Protein AF-A0A915J7A9-F1 (afdb_monomer_lite)

Foldseek 3Di:
DVVVVVPDPDPPCALCNLVPPVLVVLVVVLPDPPDDPVRNVVSVVVNVVSVVRNVVVVVVVVVVVVVVVVVVVVD

Secondary structure (DSSP, 8-state):
-HHHHTSSS-----HHHIIIIIHHHHHHHTT-TT--HHHHHHHHHHHHHHHHHHHHHHHHHHHHHHHHHTTTTT-

Radius of gyration: 17.43 Å; chains: 1; bounding box: 45×35×42 Å

pLDDT: mean 81.12, std 19.0, range [42.66, 97.12]

Structure (mmCIF, N/CA/C/O backbone):
data_AF-A0A915J7A9-F1
#
_entry.id   AF-A0A915J7A9-F1
#
loop_
_atom_site.group_PDB
_atom_site.id
_atom_site.type_symbol
_atom_site.label_atom_id
_atom_site.label_alt_id
_atom_site.label_comp_id
_atom_site.label_asym_id
_atom_site.label_entity_id
_atom_site.label_seq_id
_atom_site.pdbx_PDB_ins_code
_atom_site.Cartn_x
_atom_site.Cartn_y
_atom_site.Cartn_z
_atom_site.occupancy
_atom_site.B_iso_or_equiv
_atom_site.auth_seq_id
_atom_site.auth_comp_id
_atom_site.auth_asym_id
_atom_site.auth_atom_id
_atom_site.pdbx_PDB_model_num
ATOM 1 N N . ILE A 1 1 ? 13.304 -14.586 1.249 1.00 52.19 1 ILE A N 1
ATOM 2 C CA . ILE A 1 1 ? 12.778 -14.389 2.624 1.00 52.19 1 ILE A CA 1
ATOM 3 C C . ILE A 1 1 ? 11.365 -13.784 2.599 1.00 52.19 1 ILE A C 1
ATOM 5 O O . ILE A 1 1 ? 10.461 -14.426 3.113 1.00 52.19 1 ILE A O 1
ATOM 9 N N . PHE A 1 2 ? 11.098 -12.684 1.877 1.00 48.31 2 PHE A N 1
ATOM 10 C CA . PHE A 1 2 ? 9.733 -12.121 1.744 1.00 48.31 2 PHE A CA 1
ATOM 11 C C . PHE A 1 2 ? 8.667 -13.044 1.119 1.00 48.31 2 PHE A C 1
ATOM 13 O O . PHE A 1 2 ? 7.501 -12.958 1.484 1.00 48.31 2 PHE A O 1
ATOM 20 N N . LYS A 1 3 ? 9.049 -13.982 0.239 1.00 45.88 3 LYS A N 1
ATOM 21 C CA . LYS A 1 3 ? 8.113 -14.974 -0.330 1.00 45.88 3 LYS A CA 1
ATOM 22 C C . LYS A 1 3 ? 7.568 -15.987 0.688 1.00 45.88 3 LYS A C 1
ATOM 24 O O . LYS A 1 3 ? 6.536 -16.587 0.425 1.00 45.88 3 LYS A O 1
ATOM 29 N N . ILE A 1 4 ? 8.244 -16.182 1.824 1.00 46.47 4 ILE A N 1
ATOM 30 C CA . ILE A 1 4 ? 7.837 -17.162 2.846 1.00 46.47 4 ILE A CA 1
ATOM 31 C C . ILE A 1 4 ? 6.975 -16.495 3.928 1.00 46.47 4 ILE A C 1
ATOM 33 O O . ILE A 1 4 ? 6.044 -17.116 4.429 1.00 46.47 4 ILE A O 1
ATOM 37 N N . CYS A 1 5 ? 7.179 -15.204 4.206 1.00 48.03 5 CYS A N 1
ATOM 38 C CA . CYS A 1 5 ? 6.368 -14.480 5.192 1.00 48.03 5 CYS A CA 1
ATOM 39 C C . CYS A 1 5 ? 4.930 -14.184 4.731 1.00 48.03 5 CYS A C 1
ATOM 41 O O . CYS A 1 5 ? 4.095 -13.835 5.557 1.00 48.03 5 CYS A O 1
ATOM 43 N N . PHE A 1 6 ? 4.620 -14.329 3.438 1.00 49.44 6 PHE A N 1
ATOM 44 C CA . PHE A 1 6 ? 3.278 -14.052 2.908 1.00 49.44 6 PHE A CA 1
ATOM 45 C C . PHE A 1 6 ? 2.339 -15.275 2.931 1.00 49.44 6 PHE A C 1
ATOM 47 O O . PHE A 1 6 ? 1.145 -15.137 2.684 1.00 49.44 6 PHE A O 1
ATOM 54 N N . ALA A 1 7 ? 2.860 -16.474 3.227 1.00 43.16 7 ALA A N 1
ATOM 55 C CA . ALA A 1 7 ? 2.100 -17.727 3.163 1.00 43.16 7 ALA A CA 1
ATOM 56 C C . ALA A 1 7 ? 1.569 -18.225 4.522 1.00 43.16 7 ALA A C 1
ATOM 58 O O . ALA A 1 7 ? 0.742 -19.136 4.558 1.00 43.16 7 ALA A O 1
ATOM 59 N N . SER A 1 8 ? 1.982 -17.633 5.646 1.00 42.66 8 SER A N 1
ATOM 60 C CA . SER A 1 8 ? 1.404 -17.933 6.958 1.00 42.66 8 SER A CA 1
ATOM 61 C C . SER A 1 8 ? 0.334 -16.899 7.307 1.00 42.66 8 SER A C 1
ATOM 63 O O . SER A 1 8 ? 0.638 -15.721 7.491 1.00 42.66 8 SER A O 1
ATOM 65 N N . LYS A 1 9 ? -0.923 -17.347 7.411 1.00 44.53 9 LYS A N 1
ATOM 66 C CA . LYS A 1 9 ? -2.042 -16.604 8.016 1.00 44.53 9 LYS A CA 1
ATOM 67 C C . LYS A 1 9 ? -1.567 -15.767 9.220 1.00 44.53 9 LYS A C 1
ATOM 69 O O . LYS A 1 9 ? -0.945 -16.321 10.120 1.00 44.53 9 LYS A O 1
ATOM 74 N N . LYS A 1 10 ? -1.979 -14.490 9.250 1.00 44.41 10 LYS A N 1
ATOM 75 C CA . LYS A 1 10 ? -1.783 -13.473 10.308 1.00 44.41 10 LYS A CA 1
ATOM 76 C C . LYS A 1 10 ? -0.442 -12.724 10.331 1.00 44.41 10 LYS A C 1
ATOM 78 O O . LYS A 1 10 ? 0.184 -12.593 11.376 1.00 44.41 10 LYS A O 1
ATOM 83 N N . LEU A 1 11 ? -0.089 -12.064 9.231 1.00 50.28 11 LEU A N 1
ATOM 84 C CA . LEU A 1 11 ? 0.263 -10.652 9.396 1.00 50.28 11 LEU A CA 1
ATOM 85 C C . LEU A 1 11 ? -1.046 -9.890 9.205 1.00 50.28 11 LEU A C 1
ATOM 87 O O . LEU A 1 11 ? -1.553 -9.801 8.087 1.00 50.28 11 LEU A O 1
ATOM 91 N N . GLU A 1 12 ? -1.660 -9.431 10.292 1.00 59.34 12 GLU A N 1
ATOM 92 C CA . GLU A 1 12 ? -2.735 -8.446 10.191 1.00 59.34 12 GLU A CA 1
ATOM 93 C C . GLU A 1 12 ? -2.092 -7.172 9.639 1.00 59.34 12 GLU A C 1
ATOM 95 O O . GLU A 1 12 ? -1.565 -6.345 10.376 1.00 59.34 12 GLU A O 1
ATOM 100 N N . LEU A 1 13 ? -2.022 -7.073 8.308 1.00 73.88 13 LEU A N 1
ATOM 101 C CA . LEU A 1 13 ? -1.605 -5.867 7.607 1.00 73.88 13 LEU A CA 1
ATOM 102 C C . LEU A 1 13 ? -2.675 -4.808 7.869 1.00 73.88 13 LEU A C 1
ATOM 104 O O . LEU A 1 13 ? -3.627 -4.676 7.096 1.00 73.88 13 LEU A O 1
ATOM 108 N N . THR A 1 14 ? -2.541 -4.133 9.007 1.00 85.94 14 THR A N 1
ATOM 109 C CA . THR A 1 14 ? -3.359 -2.984 9.385 1.00 85.94 14 THR A CA 1
ATOM 110 C C . THR A 1 14 ? -2.987 -1.783 8.524 1.00 85.94 14 THR A C 1
ATOM 112 O O . THR A 1 14 ? -1.868 -1.705 7.993 1.00 85.94 14 THR A O 1
ATOM 115 N N . LYS A 1 15 ? -3.882 -0.794 8.439 1.00 89.56 15 LYS A N 1
ATOM 116 C CA . LYS A 1 15 ? -3.584 0.498 7.808 1.00 89.56 15 LYS A CA 1
ATOM 117 C C . LYS A 1 15 ? -2.281 1.139 8.291 1.00 89.56 15 LYS A C 1
ATOM 119 O O . LYS A 1 15 ? -1.585 1.750 7.488 1.00 89.56 15 LYS A O 1
ATOM 124 N N . GLU A 1 16 ? -1.906 0.994 9.564 1.00 91.38 16 GLU A N 1
ATOM 125 C CA . GLU A 1 16 ? -0.660 1.557 10.096 1.00 91.38 16 GLU A CA 1
ATOM 126 C C . GLU A 1 16 ? 0.566 0.870 9.493 1.00 91.38 16 GLU A C 1
ATOM 128 O O . GLU A 1 16 ? 1.510 1.553 9.096 1.00 91.38 16 GLU A O 1
ATOM 133 N N . THR A 1 17 ? 0.546 -0.461 9.383 1.00 90.25 17 THR A N 1
ATOM 134 C CA . THR A 1 17 ? 1.648 -1.224 8.779 1.00 90.25 17 THR A CA 1
ATOM 135 C C . THR A 1 17 ? 1.771 -0.914 7.288 1.00 90.25 17 THR A C 1
ATOM 137 O O . THR A 1 17 ? 2.872 -0.661 6.788 1.00 90.25 17 THR A O 1
ATOM 140 N N . CYS A 1 18 ? 0.633 -0.853 6.590 1.00 91.12 18 CYS A N 1
ATOM 141 C CA . CYS A 1 18 ? 0.580 -0.478 5.182 1.00 91.12 18 CYS A CA 1
ATOM 142 C C . CYS A 1 18 ? 1.123 0.938 4.947 1.00 91.12 18 CYS A C 1
ATOM 144 O O . CYS A 1 18 ? 1.987 1.114 4.092 1.00 91.12 18 CYS A O 1
ATOM 146 N N . ALA A 1 19 ? 0.669 1.929 5.720 1.00 92.75 19 ALA A N 1
ATOM 147 C CA . ALA A 1 19 ? 1.051 3.328 5.542 1.00 92.75 19 ALA A CA 1
ATOM 148 C C . ALA A 1 19 ? 2.499 3.626 5.960 1.00 92.75 19 ALA A C 1
ATOM 150 O O . ALA A 1 19 ? 3.173 4.405 5.290 1.00 92.75 19 ALA A O 1
ATOM 151 N N . LYS A 1 20 ? 2.991 3.026 7.054 1.00 91.75 20 LYS A N 1
ATOM 152 C CA . LYS A 1 20 ? 4.324 3.339 7.600 1.00 91.75 20 LYS A CA 1
ATOM 153 C C . LYS A 1 20 ? 5.460 2.575 6.934 1.00 91.75 20 LYS A C 1
ATOM 155 O O . LYS A 1 20 ? 6.567 3.098 6.877 1.00 91.75 20 LYS A O 1
ATOM 160 N N . TYR A 1 21 ? 5.209 1.350 6.474 1.00 91.88 21 TYR A N 1
ATOM 161 C CA . TYR A 1 21 ? 6.282 0.459 6.029 1.00 91.88 21 TYR A CA 1
ATOM 162 C C . TYR A 1 21 ? 6.077 -0.029 4.600 1.00 91.88 21 TYR A C 1
ATOM 164 O O . TYR A 1 21 ? 6.961 0.147 3.764 1.00 91.88 21 TYR A O 1
ATOM 172 N N . CYS A 1 22 ? 4.919 -0.621 4.295 1.00 91.94 22 CYS A N 1
ATOM 173 C CA . CYS A 1 22 ? 4.734 -1.299 3.012 1.00 91.94 22 CYS A CA 1
ATOM 174 C C . CYS A 1 22 ? 4.652 -0.321 1.838 1.00 91.94 22 CYS A C 1
ATOM 176 O O . CYS A 1 22 ? 5.391 -0.481 0.874 1.00 91.94 22 CYS A O 1
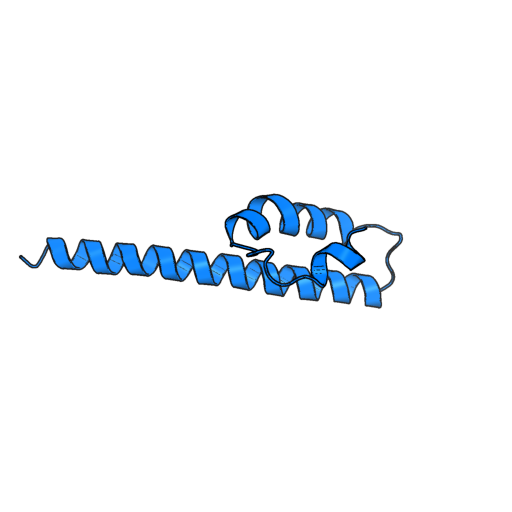ATOM 178 N N . LEU A 1 23 ? 3.787 0.695 1.910 1.00 94.75 23 LEU A N 1
ATOM 179 C CA . LEU A 1 23 ? 3.599 1.656 0.821 1.00 94.75 23 LEU A CA 1
ATOM 180 C C . LEU A 1 23 ? 4.873 2.461 0.518 1.00 94.75 23 LEU A C 1
ATOM 182 O O . LEU A 1 23 ? 5.253 2.481 -0.651 1.00 94.75 23 LEU A O 1
ATOM 186 N N . PRO A 1 24 ? 5.585 3.051 1.505 1.00 95.56 24 PRO A N 1
ATOM 187 C CA . PRO A 1 24 ? 6.840 3.752 1.233 1.00 95.56 24 PRO A CA 1
ATOM 188 C C . PRO A 1 24 ? 7.865 2.856 0.538 1.00 95.56 24 PRO A C 1
ATOM 190 O O . PRO A 1 24 ? 8.442 3.247 -0.472 1.00 95.56 24 PRO A O 1
ATOM 193 N N . PHE A 1 25 ? 8.030 1.620 1.020 1.00 93.94 25 PHE A N 1
ATOM 194 C CA . PHE A 1 25 ? 8.943 0.661 0.409 1.00 93.94 25 PHE A CA 1
ATOM 195 C C . PHE A 1 25 ? 8.527 0.317 -1.026 1.00 93.94 25 PHE A C 1
ATOM 197 O O . PHE A 1 25 ? 9.339 0.419 -1.942 1.00 93.94 25 PHE A O 1
ATOM 204 N N . LEU A 1 26 ? 7.267 -0.060 -1.250 1.00 93.56 26 LEU A N 1
ATOM 205 C CA . LEU A 1 26 ? 6.785 -0.464 -2.571 1.00 93.56 26 LEU A CA 1
ATOM 206 C C . LEU A 1 26 ? 6.882 0.675 -3.593 1.00 93.56 26 LEU A C 1
ATOM 208 O O . LEU A 1 26 ? 7.307 0.425 -4.717 1.00 93.56 26 LEU A O 1
ATOM 212 N N . ILE A 1 27 ? 6.550 1.907 -3.197 1.00 95.06 27 ILE A N 1
ATOM 213 C CA . ILE A 1 27 ? 6.666 3.095 -4.055 1.00 95.06 27 ILE A CA 1
ATOM 214 C C . ILE A 1 27 ? 8.133 3.364 -4.412 1.00 95.06 27 ILE A C 1
ATOM 216 O O . ILE A 1 27 ? 8.439 3.647 -5.567 1.00 95.06 27 ILE A O 1
ATOM 220 N N . SER A 1 28 ? 9.058 3.242 -3.454 1.00 94.75 28 SER A N 1
ATOM 221 C CA . SER A 1 28 ? 10.489 3.404 -3.742 1.00 94.75 28 SER A CA 1
ATOM 222 C C . SER A 1 28 ? 11.033 2.327 -4.683 1.00 94.75 28 SER A C 1
ATOM 224 O O . SER A 1 28 ? 11.879 2.628 -5.516 1.00 94.75 28 SER A O 1
ATOM 226 N N . ASN A 1 29 ? 10.554 1.085 -4.578 1.00 92.25 29 ASN A N 1
ATOM 227 C CA . ASN A 1 29 ? 11.049 -0.023 -5.402 1.00 92.25 29 ASN A CA 1
ATOM 228 C C . ASN A 1 29 ? 10.415 -0.040 -6.803 1.00 92.25 29 ASN A C 1
ATOM 230 O O . ASN A 1 29 ? 11.053 -0.477 -7.756 1.00 92.25 29 ASN A O 1
ATOM 234 N N . CYS A 1 30 ? 9.176 0.439 -6.970 1.00 94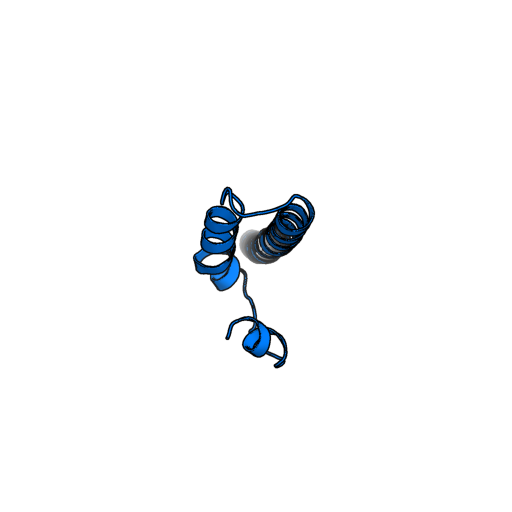.62 30 CYS A N 1
ATOM 235 C CA . CYS A 1 30 ? 8.479 0.362 -8.259 1.00 94.62 30 CYS A CA 1
ATOM 236 C C . CYS A 1 30 ? 9.047 1.298 -9.340 1.00 94.62 30 CYS A C 1
ATOM 238 O O . CYS A 1 30 ? 8.620 1.217 -10.487 1.00 94.62 30 CYS A O 1
ATOM 240 N N . ILE A 1 31 ? 9.984 2.185 -8.993 1.00 94.69 31 ILE A N 1
ATOM 241 C CA . ILE A 1 31 ? 10.655 3.105 -9.926 1.00 94.69 31 ILE A CA 1
ATOM 242 C C . ILE A 1 31 ? 12.056 2.634 -10.341 1.00 94.69 31 ILE A C 1
ATOM 244 O O . ILE A 1 31 ? 12.754 3.349 -11.060 1.00 94.69 31 ILE A O 1
ATOM 248 N N . GLU A 1 32 ? 12.498 1.459 -9.885 1.00 93.69 32 GLU A N 1
ATOM 249 C CA . GLU A 1 32 ? 13.799 0.925 -10.279 1.00 93.69 32 GLU A CA 1
ATOM 250 C C . GLU A 1 32 ? 13.854 0.629 -11.784 1.00 93.69 32 GLU A C 1
ATOM 252 O O . GLU A 1 32 ? 12.979 -0.029 -12.348 1.00 93.69 32 GLU A O 1
ATOM 257 N N . SER A 1 33 ? 14.940 1.052 -12.436 1.00 89.31 33 SER A N 1
ATOM 258 C CA . SER A 1 33 ? 15.177 0.829 -13.871 1.00 89.31 33 SER A CA 1
ATOM 259 C C . SER A 1 33 ? 15.390 -0.644 -14.246 1.00 89.31 33 SER A C 1
ATOM 261 O O . SER A 1 33 ? 15.433 -0.982 -15.426 1.00 89.31 33 SER A O 1
ATOM 263 N N . SER A 1 34 ? 15.522 -1.521 -13.248 1.00 94.31 34 SER A N 1
ATOM 264 C CA . SER A 1 34 ? 15.668 -2.970 -13.391 1.00 94.31 34 SER A CA 1
ATOM 265 C C . SER A 1 34 ? 14.342 -3.688 -13.684 1.00 94.31 34 SER A C 1
ATOM 267 O O . SER A 1 34 ? 14.352 -4.864 -14.058 1.00 94.31 34 SER A O 1
ATOM 269 N N . LEU A 1 35 ? 13.201 -3.009 -13.515 1.00 94.06 35 LEU A N 1
ATOM 270 C CA . LEU A 1 35 ? 11.878 -3.604 -13.668 1.00 94.06 35 LEU A CA 1
ATOM 271 C C . LEU A 1 35 ? 11.432 -3.660 -15.131 1.00 94.06 35 LEU A C 1
ATOM 273 O O . LEU A 1 35 ? 11.535 -2.695 -15.883 1.00 94.06 35 LEU A O 1
ATOM 277 N N . ASN A 1 36 ? 10.836 -4.787 -15.516 1.00 95.75 36 ASN A N 1
ATOM 278 C CA . ASN A 1 36 ? 10.037 -4.874 -16.736 1.00 95.75 36 ASN A CA 1
ATOM 279 C C . ASN A 1 36 ? 8.569 -4.490 -16.472 1.00 95.75 36 ASN A C 1
ATOM 281 O O . ASN A 1 36 ? 8.108 -4.484 -15.329 1.00 95.75 36 ASN A O 1
ATOM 285 N N . GLY A 1 37 ? 7.811 -4.227 -17.541 1.00 95.25 37 GLY A N 1
ATOM 286 C CA . GLY A 1 37 ? 6.419 -3.766 -17.442 1.00 95.25 37 GLY A CA 1
ATOM 287 C C . GLY A 1 37 ? 5.524 -4.665 -16.585 1.00 95.25 37 GLY A C 1
ATOM 288 O O . GLY A 1 37 ? 4.798 -4.176 -15.731 1.00 95.25 37 GLY A O 1
ATOM 289 N N . ARG A 1 38 ? 5.657 -5.993 -16.696 1.00 96.00 38 ARG A N 1
ATOM 290 C CA . ARG A 1 38 ? 4.858 -6.929 -15.888 1.00 96.00 38 ARG A CA 1
ATOM 291 C C . ARG A 1 38 ? 5.184 -6.832 -14.394 1.00 96.00 38 ARG A C 1
ATOM 293 O O . ARG A 1 38 ? 4.291 -6.975 -13.557 1.00 96.00 38 ARG A O 1
ATOM 300 N N . GLN A 1 39 ? 6.454 -6.633 -14.043 1.00 94.00 39 GLN A N 1
ATOM 301 C CA . GLN A 1 39 ? 6.858 -6.442 -12.648 1.00 94.00 39 GLN A CA 1
ATOM 302 C C . GLN A 1 39 ? 6.324 -5.115 -12.111 1.00 94.00 39 GLN A C 1
ATOM 304 O O . GLN A 1 39 ? 5.753 -5.098 -11.022 1.00 94.00 39 GLN A O 1
ATOM 309 N N . PHE A 1 40 ? 6.439 -4.040 -12.893 1.00 95.75 40 PHE A N 1
ATOM 310 C CA . PHE A 1 40 ? 5.864 -2.739 -12.559 1.00 95.75 40 PHE A CA 1
ATOM 311 C C . PHE A 1 40 ? 4.351 -2.825 -12.323 1.00 95.75 40 PHE A C 1
ATOM 313 O O . PHE A 1 40 ? 3.869 -2.401 -11.274 1.00 95.75 40 PHE A O 1
ATOM 320 N N . ASP A 1 41 ? 3.609 -3.458 -13.233 1.00 96.31 41 ASP A N 1
ATOM 321 C CA . ASP A 1 41 ? 2.160 -3.638 -13.103 1.00 96.31 41 ASP A CA 1
ATOM 322 C C . ASP A 1 41 ? 1.796 -4.408 -11.826 1.00 96.31 41 ASP A C 1
ATOM 324 O O . ASP A 1 41 ? 0.834 -4.070 -11.134 1.00 96.31 41 ASP A O 1
ATOM 328 N N . SER A 1 42 ? 2.610 -5.406 -11.465 1.00 93.88 42 SER A N 1
ATOM 329 C CA . SER A 1 42 ? 2.440 -6.173 -10.225 1.00 93.88 42 SER A CA 1
ATOM 330 C C . SER A 1 42 ? 2.649 -5.300 -8.980 1.00 93.88 42 SER A C 1
ATOM 332 O O . SER A 1 42 ? 1.859 -5.381 -8.038 1.00 93.88 42 SER A O 1
ATOM 334 N N . PHE A 1 43 ? 3.671 -4.434 -8.976 1.00 94.44 43 PHE A N 1
ATOM 335 C CA . PHE A 1 43 ? 3.876 -3.450 -7.906 1.00 94.44 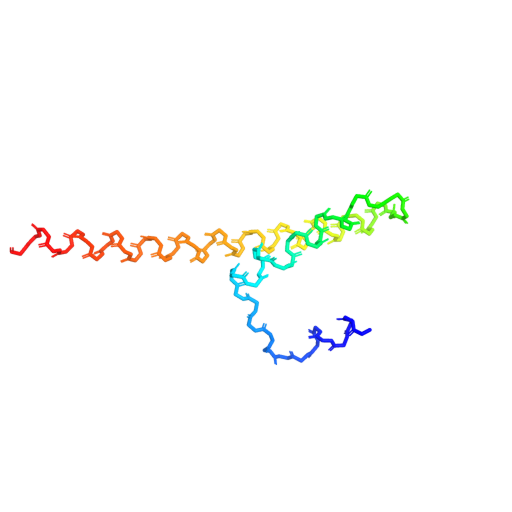43 PHE A CA 1
ATOM 336 C C . PHE A 1 43 ? 2.700 -2.479 -7.812 1.00 94.44 43 PHE A C 1
ATOM 338 O O . PHE A 1 43 ? 2.169 -2.261 -6.723 1.00 94.44 43 PHE A O 1
ATOM 345 N N . MET A 1 44 ? 2.260 -1.929 -8.943 1.00 97.12 44 MET A N 1
ATOM 346 C CA . MET A 1 44 ? 1.178 -0.950 -8.975 1.00 97.12 44 MET A CA 1
ATOM 347 C C . MET A 1 44 ? -0.152 -1.528 -8.504 1.00 97.12 44 MET A C 1
ATOM 349 O O . MET A 1 44 ? -0.880 -0.842 -7.788 1.00 97.12 44 MET A O 1
ATOM 353 N N . SER A 1 45 ? -0.468 -2.775 -8.863 1.00 96.31 45 SER A N 1
ATOM 354 C CA . SER A 1 45 ? -1.651 -3.462 -8.338 1.00 96.31 45 SER A CA 1
ATOM 355 C C . SER A 1 45 ? -1.591 -3.556 -6.813 1.00 96.31 45 SER A C 1
ATOM 357 O O . SER A 1 45 ? -2.523 -3.138 -6.132 1.00 96.31 45 SER A O 1
ATOM 359 N N . LEU A 1 46 ? -0.459 -4.012 -6.267 1.00 93.44 46 LEU A N 1
ATOM 360 C CA . LEU A 1 46 ? -0.290 -4.177 -4.824 1.00 93.44 46 LEU A CA 1
ATOM 361 C C . LEU A 1 46 ? -0.357 -2.845 -4.061 1.00 93.44 46 LEU A C 1
ATOM 363 O O . LEU A 1 46 ? -0.972 -2.769 -2.999 1.00 93.44 46 LEU A O 1
ATOM 367 N N . ILE A 1 47 ? 0.256 -1.788 -4.602 1.00 95.94 47 ILE A N 1
ATOM 368 C CA . ILE A 1 47 ? 0.214 -0.438 -4.024 1.00 95.94 47 ILE A CA 1
ATOM 369 C C . ILE A 1 47 ? -1.231 0.064 -3.954 1.00 95.94 47 ILE A C 1
ATOM 371 O O . ILE A 1 47 ? -1.648 0.571 -2.913 1.00 95.94 47 ILE A O 1
ATOM 375 N N . LYS A 1 48 ? -2.007 -0.099 -5.032 1.00 96.12 48 LYS A N 1
ATOM 376 C CA . LYS A 1 48 ? -3.414 0.324 -5.076 1.00 96.12 48 LYS A CA 1
ATOM 377 C C . LYS A 1 48 ? -4.259 -0.419 -4.045 1.00 96.12 48 LYS A C 1
ATOM 379 O O . LYS A 1 48 ? -5.008 0.225 -3.315 1.00 96.12 48 LYS A O 1
ATOM 384 N N . ASP A 1 49 ? -4.085 -1.733 -3.928 1.00 93.88 49 ASP A N 1
ATOM 385 C CA . ASP A 1 49 ? -4.824 -2.545 -2.957 1.00 93.88 49 ASP A CA 1
ATOM 386 C C . ASP A 1 49 ? -4.510 -2.130 -1.510 1.00 93.88 49 ASP A C 1
ATOM 388 O O . ASP A 1 49 ? -5.411 -1.967 -0.682 1.00 93.88 49 ASP A O 1
ATOM 392 N N . MET A 1 50 ? -3.229 -1.902 -1.197 1.00 94.19 50 MET A N 1
ATOM 393 C CA . MET A 1 50 ? -2.814 -1.441 0.131 1.00 94.19 50 MET A CA 1
ATOM 394 C C . MET A 1 50 ? -3.314 -0.029 0.436 1.00 94.19 50 MET A C 1
ATOM 396 O O . MET A 1 50 ? -3.749 0.235 1.557 1.00 94.19 50 MET A O 1
ATOM 400 N N . LEU A 1 51 ? -3.284 0.873 -0.547 1.00 96.00 51 LEU A N 1
ATOM 401 C CA . LEU A 1 51 ? -3.795 2.229 -0.387 1.00 96.00 51 LEU A CA 1
ATOM 402 C C . LEU A 1 51 ? -5.308 2.226 -0.142 1.00 96.00 51 LEU A C 1
ATOM 404 O O . LEU A 1 51 ? -5.775 2.895 0.777 1.00 96.00 51 LEU A O 1
ATOM 408 N N . HIS A 1 52 ? -6.059 1.419 -0.895 1.00 94.38 52 HIS A N 1
ATOM 409 C CA . HIS A 1 52 ? -7.503 1.277 -0.721 1.00 94.38 52 HIS A CA 1
ATOM 410 C C . HIS A 1 52 ? -7.869 0.749 0.673 1.00 94.38 52 HIS A C 1
ATOM 412 O O . HIS A 1 52 ? -8.819 1.230 1.297 1.00 94.38 52 HIS A O 1
ATOM 418 N N . ARG A 1 53 ? -7.086 -0.198 1.208 1.00 91.81 53 ARG A N 1
ATOM 419 C CA . ARG A 1 53 ? -7.250 -0.670 2.588 1.00 91.81 53 ARG A CA 1
ATOM 420 C C . ARG A 1 53 ? -7.028 0.451 3.600 1.00 91.81 53 ARG A C 1
ATOM 422 O O . ARG A 1 53 ? -7.870 0.645 4.474 1.00 91.81 53 ARG A O 1
ATOM 429 N N . VAL A 1 54 ? -5.918 1.185 3.478 1.00 95.56 54 VAL A N 1
ATOM 430 C CA . VAL A 1 54 ? -5.611 2.318 4.365 1.00 95.56 54 VAL A CA 1
ATOM 431 C C . VAL A 1 54 ? -6.755 3.326 4.344 1.00 95.56 54 VAL A C 1
ATOM 433 O O . VAL A 1 54 ? -7.238 3.717 5.404 1.00 95.56 54 VAL A O 1
ATOM 436 N N . GLU A 1 55 ? -7.220 3.708 3.156 1.00 95.88 55 GLU A N 1
ATOM 437 C CA . GLU A 1 55 ? -8.332 4.641 3.001 1.00 95.88 55 GLU A CA 1
ATOM 438 C C . GLU A 1 55 ? -9.603 4.126 3.690 1.00 95.88 55 GLU A C 1
ATOM 440 O O . GLU A 1 55 ? -10.189 4.832 4.511 1.00 95.88 55 GLU A O 1
ATOM 445 N N . THR A 1 56 ? -10.007 2.888 3.397 1.00 94.25 56 THR A N 1
ATOM 446 C CA . THR A 1 56 ? -11.245 2.290 3.915 1.00 94.25 56 THR A CA 1
ATOM 447 C C . THR A 1 56 ? -11.236 2.208 5.439 1.00 94.25 56 THR A C 1
ATOM 449 O O . THR A 1 56 ? -12.175 2.666 6.091 1.00 94.25 56 THR A O 1
ATOM 452 N N . GLU A 1 57 ? -10.161 1.683 6.030 1.00 93.62 57 GLU A N 1
ATOM 453 C CA . GLU A 1 57 ? -10.073 1.529 7.484 1.00 93.62 57 GLU A CA 1
ATOM 454 C C . GLU A 1 57 ? -9.926 2.874 8.216 1.00 93.62 57 GLU A C 1
ATOM 456 O O . GLU A 1 57 ? -10.310 2.995 9.384 1.00 93.62 57 GLU A O 1
ATOM 461 N N . GLN A 1 58 ? -9.334 3.898 7.587 1.00 94.88 58 GLN A N 1
ATOM 462 C CA . GLN A 1 58 ? -9.325 5.243 8.169 1.00 94.88 58 GLN A CA 1
ATOM 463 C C . GLN A 1 58 ? -10.698 5.902 8.070 1.00 94.88 58 GLN A C 1
ATOM 465 O O . GLN A 1 58 ? -11.166 6.458 9.061 1.00 94.88 58 GLN A O 1
ATOM 470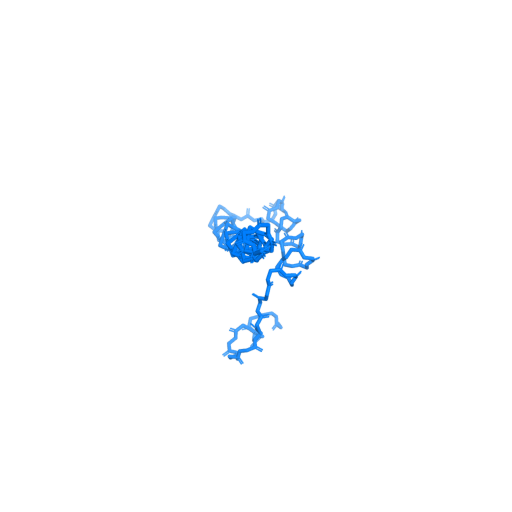 N N . ARG A 1 59 ? -11.380 5.785 6.927 1.00 94.31 59 ARG A N 1
ATOM 471 C CA . ARG A 1 59 ? -12.722 6.340 6.726 1.00 94.31 59 ARG A CA 1
ATOM 472 C C . ARG A 1 59 ? -13.732 5.752 7.708 1.00 94.31 59 ARG A C 1
ATOM 474 O O . ARG A 1 59 ? -14.440 6.515 8.354 1.00 94.31 59 ARG A O 1
ATOM 481 N N . GLN A 1 60 ? -13.740 4.430 7.882 1.00 92.56 60 GLN A N 1
ATOM 482 C CA . GLN A 1 60 ? -14.603 3.756 8.860 1.00 92.56 60 GLN A CA 1
ATOM 483 C C . GLN A 1 60 ? -14.342 4.246 10.287 1.00 92.56 60 GLN A C 1
ATOM 485 O O . GLN A 1 60 ? -15.281 4.529 11.025 1.00 92.56 60 GLN A O 1
ATOM 490 N N . ARG A 1 61 ? -13.065 4.398 10.668 1.00 90.69 61 ARG A N 1
ATOM 491 C CA . ARG A 1 61 ? -12.703 4.932 11.985 1.00 90.69 61 ARG A CA 1
ATOM 492 C C . ARG A 1 61 ? -13.231 6.356 12.167 1.00 90.69 61 ARG A C 1
ATOM 494 O O . ARG A 1 61 ? -13.812 6.641 13.201 1.00 90.69 61 ARG A O 1
ATOM 501 N N . LEU A 1 62 ? -13.044 7.234 11.181 1.00 91.38 62 LEU A N 1
ATOM 502 C CA . LEU A 1 62 ? -13.513 8.624 11.246 1.00 91.38 62 LEU A CA 1
ATOM 503 C C . LEU A 1 62 ? -15.044 8.723 11.316 1.00 91.38 62 LEU A C 1
ATOM 505 O O . LEU A 1 62 ? -15.554 9.528 12.086 1.00 91.38 62 LEU A O 1
ATOM 509 N N . GLN A 1 63 ? -15.766 7.881 10.572 1.00 91.31 63 GLN A N 1
ATOM 510 C CA . GLN A 1 63 ? -17.233 7.816 10.619 1.00 91.31 63 GLN A CA 1
ATOM 511 C C . GLN A 1 63 ? -17.746 7.387 11.997 1.00 91.31 63 GLN A C 1
ATOM 513 O O . GLN A 1 63 ? -18.645 8.020 12.531 1.00 91.31 63 GLN A O 1
ATOM 518 N N . GLN A 1 64 ? -17.121 6.385 12.625 1.00 84.12 64 GLN A N 1
ATOM 519 C CA . GLN A 1 64 ? -17.494 5.966 13.981 1.00 84.12 64 GLN A CA 1
ATOM 520 C C . GLN A 1 64 ? -17.361 7.097 15.012 1.00 84.12 64 GLN A C 1
ATOM 522 O O . GLN A 1 64 ? -18.172 7.173 15.933 1.00 84.12 64 GLN A O 1
ATOM 527 N N . PHE A 1 65 ? -16.354 7.967 14.875 1.00 74.44 65 PHE A N 1
ATOM 528 C CA . PHE A 1 65 ? -16.203 9.131 15.753 1.00 74.44 65 PHE A CA 1
ATOM 529 C C . PHE A 1 65 ? -17.245 10.214 15.459 1.00 74.44 65 PHE A C 1
ATOM 531 O O . PHE A 1 65 ? -17.839 10.724 16.401 1.00 74.44 65 PHE A O 1
ATOM 538 N N . ALA A 1 66 ? -17.525 10.500 14.185 1.00 75.75 66 ALA A N 1
ATOM 539 C CA . ALA A 1 66 ? -18.560 11.462 13.804 1.00 75.75 66 ALA A CA 1
ATOM 540 C C . ALA A 1 66 ? -19.949 11.063 14.346 1.00 75.75 66 ALA A C 1
ATOM 542 O O . ALA A 1 66 ? -20.611 11.869 14.994 1.00 75.75 66 ALA A O 1
ATOM 543 N N . ASP A 1 67 ? -20.334 9.793 14.188 1.00 70.06 67 ASP A N 1
ATOM 544 C CA . ASP A 1 67 ? -21.613 9.259 14.683 1.00 70.06 67 ASP A CA 1
ATOM 545 C C . ASP A 1 67 ? -21.695 9.214 16.223 1.00 70.06 67 ASP A C 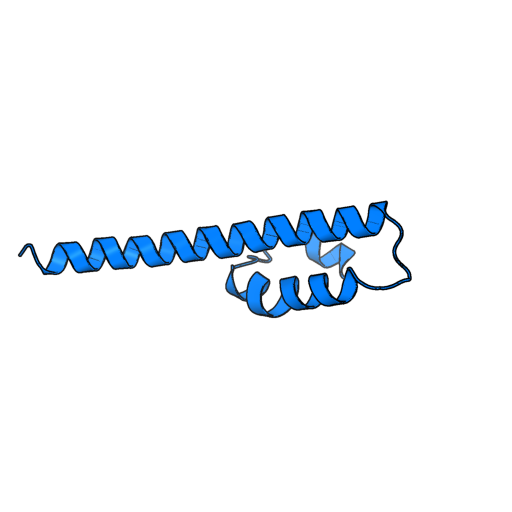1
ATOM 547 O O . ASP A 1 67 ? -22.782 9.105 16.799 1.00 70.06 67 ASP A O 1
ATOM 551 N N . SER A 1 68 ? -20.543 9.218 16.902 1.00 63.75 68 SER A N 1
ATOM 552 C CA . SER A 1 68 ? -20.467 9.223 18.367 1.00 63.75 68 SER A CA 1
ATOM 553 C C . SER A 1 68 ? -20.587 10.637 18.938 1.00 63.75 68 SER A C 1
ATOM 555 O O . SER A 1 68 ? -21.224 10.794 19.975 1.00 63.75 68 SER A O 1
ATOM 557 N N . ASP A 1 69 ? -20.041 11.650 18.257 1.00 60.91 69 ASP A N 1
ATOM 558 C CA . ASP A 1 69 ? -20.154 13.058 18.662 1.00 60.91 69 ASP A CA 1
ATOM 559 C C . ASP A 1 69 ? -21.571 13.616 18.424 1.00 60.91 69 ASP A C 1
ATOM 561 O O . ASP A 1 69 ? 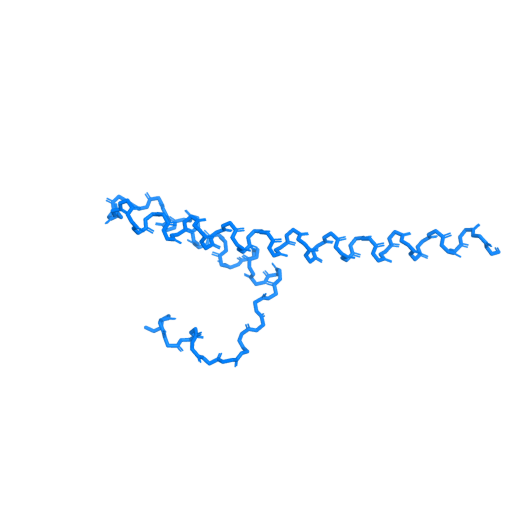-22.100 14.318 19.285 1.00 60.91 69 ASP A O 1
ATOM 565 N N . GLU A 1 70 ? -22.254 13.235 17.333 1.00 60.81 70 GLU A N 1
ATOM 566 C CA . GLU A 1 70 ? -23.651 13.652 17.078 1.00 60.81 70 GLU A CA 1
ATOM 567 C C . GLU A 1 70 ? -24.642 13.160 18.151 1.00 60.81 70 GLU A C 1
ATOM 569 O O . GLU A 1 70 ? -25.657 13.805 18.423 1.00 60.81 70 GLU A O 1
ATOM 574 N N . LYS A 1 71 ? -24.354 12.031 18.810 1.00 54.84 71 LYS A N 1
ATOM 575 C CA . LYS A 1 71 ? -25.220 11.480 19.868 1.00 54.84 71 LYS A CA 1
ATOM 576 C C . LYS A 1 71 ? -25.096 12.207 21.204 1.00 54.84 71 LYS A C 1
ATOM 578 O O . LYS A 1 71 ? -25.973 12.035 22.046 1.00 54.84 71 LYS A O 1
ATOM 583 N N . ILE A 1 72 ? -24.037 12.989 21.409 1.00 56.50 72 ILE A N 1
ATOM 584 C CA . ILE A 1 72 ? -23.799 13.719 22.662 1.00 56.50 72 ILE A CA 1
ATOM 585 C C . ILE A 1 72 ? -24.552 15.060 22.667 1.00 56.50 72 ILE A C 1
ATOM 587 O O . ILE A 1 72 ? -24.960 15.513 23.729 1.00 56.50 72 ILE A O 1
ATOM 591 N N . ASP A 1 73 ? -24.808 15.653 21.497 1.00 51.12 73 ASP A N 1
ATOM 592 C CA . ASP A 1 73 ? -25.530 16.933 21.356 1.00 51.12 73 ASP A CA 1
ATOM 593 C C . ASP A 1 73 ? -27.067 16.779 21.318 1.00 51.12 73 ASP A C 1
ATOM 595 O O . ASP A 1 73 ? -27.813 17.752 21.355 1.00 51.12 73 ASP A O 1
ATOM 599 N N . SER A 1 74 ? -27.566 15.540 21.265 1.00 54.97 74 SER A N 1
ATOM 600 C CA . SER A 1 74 ? -29.007 15.236 21.207 1.00 54.97 74 SER A CA 1
ATOM 601 C C . SER A 1 74 ? -29.614 14.805 22.556 1.00 54.97 74 SER A C 1
ATOM 603 O O . SER A 1 74 ? -30.718 14.253 22.567 1.00 54.97 74 SER A O 1
ATOM 605 N N . GLY A 1 75 ? -28.895 14.987 23.673 1.00 45.88 75 GLY A N 1
ATOM 606 C CA . GLY A 1 75 ? -29.270 14.521 25.019 1.00 45.88 75 GLY A CA 1
ATOM 607 C C . GLY A 1 75 ? -29.573 15.635 26.011 1.00 45.88 75 GLY A C 1
ATOM 608 O O . GLY A 1 75 ? -28.754 16.572 26.105 1.00 45.88 75 GLY A O 1
#

Sequence (75 aa):
IFKICFASKKLELTKETCAKYCLPFLISNCIESSLNGRQFDSFMSLIKDMLHRVETEQRQRLQQFADSDEKIDSG

Organism: Romanomermis culicivorax (NCBI:txid13658)